Protein AF-A0A835X242-F1 (afdb_monomer_lite)

Foldseek 3Di:
DEDEQDDDDDDDPADRDPVSLVVQVVVCVVCVPVDAYEYEDRPQDVVSVVVCVVSPHPHYDDDVNVVVVVVPDPPVPDDDD

Radius of gyration: 15.0 Å; chains: 1; bounding box: 34×21×44 Å

Sequence (81 aa):
MYLVAIYGTTGMKTGIKNYTVKAIRDVKKLVNGKIPVGVGFGVSSPQDVKKYVKIGADAVIVGSAFLRLIEKTPSNKLEQK

pLDDT: mean 81.94, std 13.23, range [38.19, 93.0]

Secondary structure (DSSP, 8-state):
-EEE-S---SS---S--HHHHHHHHHHHHHHTTSS--EEESS--SHHHHHHHHHHT-SEEE--HHHHHHHHHS-GGGSPP-

Structure (mmCIF, N/CA/C/O backbone):
data_AF-A0A835X242-F1
#
_entry.id   AF-A0A835X242-F1
#
loop_
_atom_site.group_PDB
_atom_site.id
_atom_site.type_symbol
_atom_site.label_atom_id
_atom_site.label_alt_id
_atom_site.label_comp_id
_atom_site.label_asym_id
_atom_site.label_entity_id
_atom_site.label_seq_id
_atom_site.pdbx_PDB_ins_code
_atom_site.Cartn_x
_atom_site.Cartn_y
_atom_site.Cartn_z
_atom_site.occupancy
_atom_site.B_iso_or_equiv
_atom_site.auth_seq_id
_atom_site.auth_comp_id
_atom_site.auth_asym_id
_atom_site.auth_atom_id
_atom_site.pdbx_PDB_model_num
ATOM 1 N N . MET A 1 1 ? -7.536 9.507 0.675 1.00 80.12 1 MET A N 1
ATOM 2 C CA . MET A 1 1 ? -6.262 10.048 1.198 1.00 80.12 1 MET A CA 1
ATOM 3 C C . MET A 1 1 ? -5.117 9.145 0.767 1.00 80.12 1 MET A C 1
ATOM 5 O O . MET A 1 1 ? -5.267 7.931 0.864 1.00 80.12 1 MET A O 1
ATOM 9 N N . TYR A 1 2 ? -4.013 9.715 0.272 1.00 82.44 2 TYR A N 1
ATOM 10 C CA . TYR A 1 2 ? -2.823 8.961 -0.138 1.00 82.44 2 TYR A CA 1
ATOM 11 C C . TYR A 1 2 ? -1.715 9.097 0.908 1.00 82.44 2 TYR A C 1
ATOM 13 O O . TYR A 1 2 ? -1.291 10.208 1.217 1.00 82.44 2 TYR A O 1
ATOM 21 N N . LEU A 1 3 ? -1.272 7.970 1.461 1.00 77.44 3 LEU A N 1
ATOM 22 C CA . LEU A 1 3 ? -0.264 7.897 2.509 1.00 77.44 3 LEU A CA 1
ATOM 23 C C . LEU A 1 3 ? 1.032 7.325 1.929 1.00 77.44 3 LEU A C 1
ATOM 25 O O . LEU A 1 3 ? 1.087 6.182 1.469 1.00 77.44 3 LEU A O 1
ATOM 29 N N . VAL A 1 4 ? 2.083 8.141 1.947 1.00 75.06 4 VAL A N 1
ATOM 30 C CA . VAL A 1 4 ? 3.413 7.753 1.472 1.00 75.06 4 VAL A CA 1
ATOM 31 C C . VAL A 1 4 ? 4.099 6.956 2.579 1.00 75.06 4 VAL A C 1
ATOM 33 O O . VAL A 1 4 ? 4.427 7.489 3.636 1.00 75.06 4 VAL A O 1
ATOM 36 N N . ALA A 1 5 ? 4.274 5.654 2.356 1.00 61.62 5 ALA A N 1
ATOM 37 C CA . ALA A 1 5 ? 4.728 4.705 3.366 1.00 61.62 5 ALA A CA 1
ATOM 38 C C . ALA A 1 5 ? 6.182 4.897 3.798 1.00 61.62 5 ALA A C 1
ATOM 40 O O . ALA A 1 5 ? 6.570 4.350 4.832 1.00 61.62 5 ALA A O 1
ATOM 41 N N . ILE A 1 6 ? 6.989 5.607 3.003 1.00 63.34 6 ILE A N 1
ATOM 42 C CA . ILE A 1 6 ? 8.437 5.675 3.178 1.00 63.34 6 ILE A CA 1
ATOM 43 C C . ILE A 1 6 ? 8.972 7.039 2.761 1.00 63.34 6 ILE A C 1
ATOM 45 O O . ILE A 1 6 ? 8.696 7.491 1.652 1.00 63.34 6 ILE A O 1
ATOM 49 N N . TYR A 1 7 ? 9.809 7.648 3.603 1.00 57.78 7 TYR A N 1
ATOM 50 C CA . TYR A 1 7 ? 10.744 8.668 3.133 1.00 57.78 7 TYR A CA 1
ATOM 51 C C . TYR A 1 7 ? 11.702 7.978 2.162 1.00 57.78 7 TYR A C 1
ATOM 53 O O . TYR A 1 7 ? 12.469 7.101 2.560 1.00 57.78 7 TYR A O 1
ATOM 61 N N . GLY A 1 8 ? 11.584 8.291 0.873 1.00 54.72 8 GLY A N 1
ATOM 62 C CA . GLY A 1 8 ? 12.441 7.729 -0.160 1.00 54.72 8 GLY A CA 1
ATOM 63 C C . GLY A 1 8 ? 13.883 8.154 0.077 1.00 54.72 8 GLY A C 1
ATOM 64 O O . GLY A 1 8 ? 14.263 9.260 -0.286 1.00 54.72 8 GLY A O 1
ATOM 65 N N . THR A 1 9 ? 14.688 7.283 0.678 1.00 42.81 9 THR A N 1
ATOM 66 C CA . THR A 1 9 ? 16.142 7.420 0.668 1.00 42.81 9 THR A CA 1
ATOM 67 C C . THR A 1 9 ? 16.776 6.170 0.077 1.00 42.81 9 THR A C 1
ATOM 69 O O . THR A 1 9 ? 16.272 5.048 0.177 1.00 42.81 9 THR A O 1
ATOM 72 N N . THR A 1 10 ? 17.839 6.437 -0.665 1.00 38.19 10 THR A N 1
ATOM 73 C CA . THR A 1 10 ? 18.630 5.554 -1.514 1.00 38.19 10 THR A CA 1
ATOM 74 C C . THR A 1 10 ? 18.956 4.202 -0.870 1.00 38.19 10 THR A C 1
ATOM 76 O O . THR A 1 10 ? 19.308 4.110 0.302 1.00 38.19 10 THR A O 1
ATOM 79 N N . GLY A 1 11 ? 18.873 3.135 -1.674 1.00 44.03 11 GLY A N 1
ATOM 80 C CA . GLY A 1 11 ? 19.328 1.796 -1.287 1.00 44.03 11 GLY A CA 1
ATOM 81 C C . GLY A 1 11 ? 18.254 0.907 -0.660 1.00 44.03 11 GLY A C 1
ATOM 82 O O . GLY A 1 11 ? 18.348 0.542 0.503 1.00 44.03 11 GLY A O 1
ATOM 83 N N . MET A 1 12 ? 17.236 0.543 -1.447 1.00 48.75 12 MET A N 1
ATOM 84 C CA . MET A 1 12 ? 16.537 -0.755 -1.415 1.00 48.75 12 MET A CA 1
ATOM 85 C C . MET A 1 12 ? 16.355 -1.438 -0.035 1.00 48.75 12 MET A C 1
ATOM 87 O O . MET A 1 12 ? 16.577 -2.636 0.093 1.00 48.75 12 MET A O 1
ATOM 91 N N . LYS A 1 13 ? 15.919 -0.731 1.016 1.00 51.06 13 LYS A N 1
ATOM 92 C CA . LYS A 1 13 ? 15.515 -1.390 2.271 1.00 51.06 13 LYS A CA 1
ATOM 93 C C . LYS A 1 13 ? 14.056 -1.820 2.164 1.00 51.06 13 LYS A C 1
ATOM 95 O O . LYS A 1 13 ? 13.144 -1.104 2.568 1.00 51.06 13 LYS A O 1
ATOM 100 N N . THR A 1 14 ? 13.863 -2.998 1.582 1.00 55.59 14 THR A N 1
ATOM 101 C CA . THR A 1 14 ? 12.586 -3.711 1.487 1.00 55.59 14 THR A CA 1
ATOM 102 C C . THR A 1 14 ? 12.054 -4.052 2.879 1.00 55.59 14 THR A C 1
ATOM 104 O O . THR A 1 14 ? 12.772 -4.630 3.695 1.00 55.59 14 THR A O 1
ATOM 107 N N . GLY A 1 15 ? 10.796 -3.711 3.154 1.00 60.69 15 GLY A N 1
ATOM 108 C CA . GLY A 1 15 ? 10.093 -4.128 4.366 1.00 60.69 15 GLY A CA 1
ATOM 109 C C . GLY A 1 15 ? 9.234 -3.028 4.981 1.00 60.69 15 GLY A C 1
ATOM 110 O O . GLY A 1 15 ? 9.633 -1.868 5.057 1.00 60.69 15 GLY A O 1
ATOM 111 N N . ILE A 1 16 ? 8.054 -3.421 5.460 1.00 68.44 16 ILE A N 1
ATOM 112 C CA . ILE A 1 16 ? 7.132 -2.536 6.174 1.00 68.44 16 ILE A CA 1
ATOM 113 C C . ILE A 1 16 ? 7.788 -2.079 7.473 1.00 68.44 16 ILE A C 1
ATOM 115 O O . ILE A 1 16 ? 8.147 -2.895 8.323 1.00 68.44 16 ILE A O 1
ATOM 119 N N . LYS A 1 17 ? 7.947 -0.766 7.630 1.00 76.38 17 LYS A N 1
ATOM 120 C CA . LYS A 1 17 ? 8.517 -0.169 8.836 1.00 76.38 17 LYS A CA 1
ATOM 121 C C . LYS A 1 17 ? 7.423 0.074 9.871 1.00 76.38 17 LYS A C 1
ATOM 123 O O . LYS A 1 17 ? 6.296 0.420 9.527 1.00 76.38 17 LYS A O 1
ATOM 128 N N . ASN A 1 18 ? 7.768 -0.036 11.155 1.00 79.12 18 ASN A N 1
ATOM 129 C CA . ASN A 1 18 ? 6.818 0.197 12.250 1.00 79.12 18 ASN A CA 1
ATOM 130 C C . ASN A 1 18 ? 6.175 1.592 12.201 1.00 79.12 18 ASN A C 1
ATOM 132 O O . ASN A 1 18 ? 5.000 1.724 12.540 1.00 79.12 18 ASN A O 1
ATOM 136 N N . TYR A 1 19 ? 6.900 2.619 11.742 1.00 79.25 19 TYR A N 1
ATOM 137 C CA . TYR A 1 19 ? 6.327 3.961 11.605 1.00 79.25 19 TYR A CA 1
ATOM 138 C C . TYR A 1 19 ? 5.213 4.005 10.555 1.00 79.25 19 TYR A C 1
ATOM 140 O O . TYR A 1 19 ? 4.207 4.665 10.779 1.00 79.25 19 TYR A O 1
ATOM 148 N N . THR A 1 20 ? 5.340 3.260 9.454 1.00 80.50 20 THR A N 1
ATOM 149 C CA . THR A 1 20 ? 4.308 3.156 8.418 1.00 80.50 20 THR A CA 1
ATOM 150 C C . THR A 1 20 ? 3.047 2.520 8.989 1.00 80.50 20 THR A C 1
ATOM 152 O O . THR A 1 20 ? 1.947 3.025 8.793 1.00 80.50 20 THR A O 1
ATOM 155 N N . VAL A 1 21 ? 3.208 1.432 9.751 1.00 85.12 21 VAL A N 1
ATOM 156 C CA . VAL A 1 21 ? 2.092 0.756 10.429 1.00 85.12 21 VAL A CA 1
ATOM 157 C C . VAL A 1 21 ? 1.372 1.716 11.372 1.00 85.12 21 VAL A C 1
ATOM 159 O O . VAL A 1 21 ? 0.142 1.779 11.378 1.00 85.12 21 VAL A O 1
ATOM 162 N N . LYS A 1 22 ? 2.140 2.467 12.168 1.00 87.88 22 LYS A N 1
ATOM 163 C CA . LYS A 1 22 ? 1.604 3.450 13.108 1.00 87.88 22 LYS A CA 1
ATOM 164 C C . LYS A 1 22 ? 0.866 4.571 12.373 1.00 87.88 22 LYS A C 1
ATOM 166 O O . LYS A 1 22 ? -0.287 4.827 12.691 1.00 87.88 22 LYS A O 1
ATOM 171 N N . ALA A 1 23 ? 1.473 5.134 11.329 1.00 87.50 23 ALA A N 1
ATOM 172 C CA . ALA A 1 23 ? 0.877 6.189 10.517 1.00 87.50 23 ALA A CA 1
ATOM 173 C C . ALA A 1 23 ? -0.460 5.758 9.901 1.00 87.50 23 ALA A C 1
A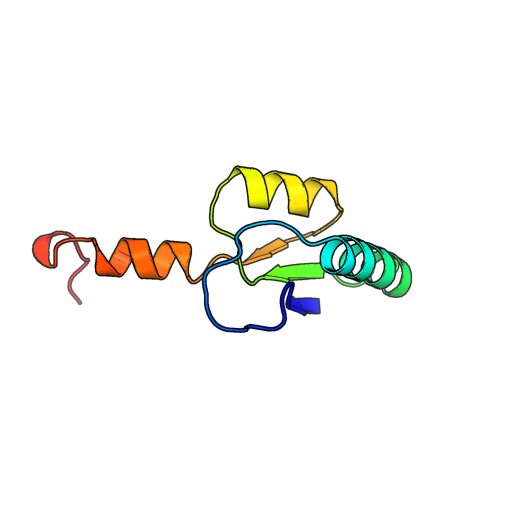TOM 175 O O . ALA A 1 23 ? -1.432 6.496 10.013 1.00 87.50 23 ALA A O 1
ATOM 176 N N . ILE A 1 24 ? -0.542 4.552 9.321 1.00 87.94 24 ILE A N 1
ATOM 177 C CA . ILE A 1 24 ? -1.796 4.023 8.757 1.00 87.94 24 ILE A CA 1
ATOM 178 C C . ILE A 1 24 ? -2.880 3.942 9.834 1.00 87.94 24 ILE A C 1
ATOM 180 O O . ILE A 1 24 ? -4.005 4.379 9.604 1.00 87.94 24 ILE A O 1
ATOM 184 N N . ARG A 1 25 ? -2.554 3.414 11.020 1.00 89.19 25 ARG A N 1
ATOM 185 C CA . ARG A 1 25 ? -3.517 3.280 12.123 1.00 89.19 25 ARG A CA 1
ATOM 186 C C . ARG A 1 25 ? -3.984 4.630 12.654 1.00 89.19 25 ARG A C 1
ATOM 188 O O . ARG A 1 25 ? -5.181 4.806 12.864 1.00 89.19 25 ARG A O 1
ATOM 195 N N . ASP A 1 26 ? -3.060 5.558 12.866 1.00 90.38 26 ASP A N 1
ATOM 196 C CA . ASP A 1 26 ? -3.366 6.888 13.394 1.00 90.38 26 ASP A CA 1
ATOM 197 C C . ASP A 1 26 ? -4.255 7.650 12.409 1.00 90.38 26 ASP A C 1
ATOM 199 O O . ASP A 1 26 ? -5.310 8.161 12.778 1.00 90.38 26 ASP A O 1
ATOM 203 N N . VAL A 1 27 ? -3.908 7.610 11.124 1.00 90.12 27 VAL A N 1
ATOM 204 C CA . VAL A 1 27 ? -4.718 8.191 10.056 1.00 90.12 27 VAL A CA 1
ATOM 205 C C . VAL A 1 27 ? -6.099 7.543 9.960 1.00 90.12 27 VAL A C 1
ATOM 207 O O . VAL A 1 27 ? -7.091 8.265 9.882 1.00 90.12 27 VAL A O 1
ATOM 210 N N . LYS A 1 28 ? -6.200 6.206 9.985 1.00 89.31 28 LYS A N 1
ATOM 211 C CA . LYS A 1 28 ? -7.497 5.508 9.916 1.00 89.31 28 LYS A CA 1
ATOM 212 C C . LYS A 1 28 ? -8.412 5.898 11.077 1.00 89.31 28 LYS A C 1
ATOM 214 O O . LYS A 1 28 ? -9.612 6.051 10.859 1.00 89.31 28 LYS A O 1
ATOM 219 N N . LYS A 1 29 ? -7.851 6.101 12.275 1.00 90.00 29 LYS A N 1
ATOM 220 C CA . LYS A 1 29 ? -8.588 6.624 13.435 1.00 90.00 29 LYS A CA 1
ATOM 221 C C . LYS A 1 29 ? -9.057 8.059 13.202 1.00 90.00 29 LYS A C 1
ATOM 223 O O . LYS A 1 29 ? -10.227 8.345 13.421 1.00 90.00 29 LYS A O 1
ATOM 228 N N . LEU A 1 30 ? -8.179 8.937 12.714 1.00 90.94 30 LEU A N 1
ATOM 229 C CA . LEU A 1 30 ? -8.499 10.350 12.478 1.00 90.94 30 LEU A CA 1
ATOM 230 C C . LEU A 1 30 ? -9.607 10.544 11.437 1.00 90.94 30 LEU A C 1
ATOM 232 O O . LEU A 1 30 ? -10.502 11.359 11.635 1.00 90.94 30 LEU A O 1
ATOM 236 N N . VAL A 1 31 ? -9.579 9.786 10.337 1.00 90.94 31 VAL A N 1
ATOM 237 C CA . VAL A 1 31 ? -10.607 9.892 9.285 1.00 90.94 31 VAL A CA 1
ATOM 238 C C . VAL A 1 31 ? -11.907 9.169 9.644 1.00 90.94 31 VAL A C 1
ATOM 240 O O . VAL A 1 31 ? -12.905 9.338 8.945 1.00 90.94 31 VAL A O 1
ATOM 243 N N . ASN A 1 32 ? -11.898 8.352 10.704 1.00 88.50 32 ASN A N 1
ATOM 244 C CA . ASN A 1 32 ? -13.036 7.597 11.231 1.00 88.50 32 ASN A CA 1
ATOM 245 C C . ASN A 1 32 ? -13.878 6.900 10.141 1.00 88.50 32 ASN A C 1
ATOM 247 O O . ASN A 1 32 ? -15.103 6.983 10.129 1.00 88.50 32 ASN A O 1
ATOM 251 N N . GLY A 1 33 ? -13.206 6.289 9.159 1.00 83.12 33 GLY A N 1
ATOM 252 C CA . GLY A 1 33 ? -13.842 5.580 8.042 1.00 83.12 33 GLY A CA 1
ATOM 253 C C . GLY A 1 33 ? -14.487 6.452 6.955 1.00 83.12 33 GLY A C 1
ATOM 254 O O . GLY A 1 33 ? -14.926 5.908 5.949 1.00 83.12 33 GLY A O 1
ATOM 255 N N . LYS A 1 34 ? -14.509 7.785 7.093 1.00 90.94 34 LYS A N 1
ATOM 256 C CA . LYS A 1 34 ? -15.126 8.692 6.104 1.00 90.94 34 LYS A CA 1
ATOM 257 C C . LYS A 1 34 ? -14.298 8.863 4.832 1.00 90.94 34 LYS A C 1
ATOM 259 O O . LYS A 1 34 ? -14.838 9.211 3.789 1.00 90.94 34 LYS A O 1
ATOM 264 N N . ILE A 1 35 ? -12.983 8.662 4.924 1.00 91.62 35 ILE A N 1
ATOM 265 C CA . ILE A 1 35 ? -12.052 8.832 3.808 1.00 91.62 35 ILE A CA 1
ATOM 266 C C . ILE A 1 35 ? -11.237 7.543 3.658 1.00 91.62 35 ILE A C 1
ATOM 268 O O . ILE A 1 35 ? -10.567 7.154 4.618 1.00 91.62 35 ILE A O 1
ATOM 272 N N . PRO A 1 36 ? -11.230 6.898 2.476 1.00 91.31 36 PRO A N 1
ATOM 273 C CA . PRO A 1 36 ? -10.396 5.728 2.241 1.00 91.31 36 PRO A CA 1
ATOM 274 C C . PRO A 1 36 ? -8.912 6.111 2.261 1.00 91.31 36 PRO A C 1
ATOM 276 O O . PRO A 1 36 ? -8.507 7.164 1.748 1.00 91.31 36 PRO A O 1
ATOM 279 N N . VAL A 1 37 ? -8.089 5.253 2.853 1.00 90.75 37 VAL A N 1
ATOM 280 C CA . VAL A 1 37 ? -6.652 5.457 3.049 1.00 90.75 37 VAL A CA 1
ATOM 281 C C . VAL A 1 37 ? -5.892 4.482 2.160 1.00 90.75 37 VAL A C 1
ATOM 283 O O . VAL A 1 37 ? -5.832 3.282 2.429 1.00 90.75 37 VAL A O 1
ATOM 286 N N . GLY A 1 38 ? -5.302 5.015 1.092 1.00 90.88 38 GLY A N 1
ATOM 287 C CA . GLY A 1 38 ? -4.405 4.279 0.210 1.00 90.88 38 GLY A CA 1
ATOM 288 C C . GLY A 1 38 ? -2.953 4.426 0.650 1.00 90.88 38 GLY A C 1
ATOM 289 O O . GLY A 1 38 ? -2.546 5.511 1.062 1.00 90.88 38 GLY A O 1
ATOM 290 N N . VAL A 1 39 ? -2.167 3.358 0.540 1.00 87.81 39 VAL A N 1
ATOM 291 C CA . VAL A 1 39 ? -0.754 3.331 0.942 1.00 87.81 39 VAL A CA 1
ATOM 292 C C . VAL A 1 39 ? 0.118 2.997 -0.262 1.00 87.81 39 VAL A C 1
ATOM 294 O O . VAL A 1 39 ? -0.146 2.025 -0.965 1.00 87.81 39 VAL A O 1
ATOM 297 N N . GLY A 1 40 ? 1.165 3.781 -0.509 1.00 82.31 40 GLY A N 1
ATOM 298 C CA . GLY A 1 40 ? 2.128 3.535 -1.589 1.00 82.31 40 GLY A CA 1
ATOM 299 C C . GLY A 1 40 ? 3.569 3.729 -1.134 1.00 82.31 40 GLY A C 1
ATOM 300 O O . GLY A 1 40 ? 3.797 4.196 -0.025 1.00 82.31 40 GLY A O 1
ATOM 301 N N . PHE A 1 41 ? 4.519 3.424 -2.024 1.00 72.75 41 PHE A N 1
ATOM 302 C CA . PHE A 1 41 ? 5.978 3.362 -1.808 1.00 72.75 41 PHE A CA 1
ATOM 303 C C . PHE A 1 41 ? 6.490 2.073 -1.131 1.00 72.75 41 PHE A C 1
ATOM 305 O O . PHE A 1 41 ? 6.071 1.692 -0.045 1.00 72.75 41 PHE A O 1
ATOM 312 N N . GLY A 1 42 ? 7.432 1.401 -1.811 1.00 72.38 42 GLY A N 1
ATOM 313 C CA . GLY A 1 42 ? 8.127 0.177 -1.370 1.00 72.38 42 GLY A CA 1
ATOM 314 C C . GLY A 1 42 ? 7.281 -1.093 -1.277 1.00 72.38 42 GLY A C 1
ATOM 315 O O . GLY A 1 42 ? 7.668 -2.034 -0.589 1.00 72.38 42 GLY A O 1
ATOM 316 N N . VAL A 1 43 ? 6.155 -1.140 -1.989 1.00 83.50 43 VAL A N 1
ATOM 317 C CA . VAL A 1 43 ? 5.416 -2.379 -2.248 1.00 83.50 43 VAL A CA 1
ATOM 318 C C . VAL A 1 43 ? 6.105 -3.103 -3.401 1.00 83.50 43 VAL A C 1
ATOM 320 O O . VAL A 1 43 ? 6.183 -2.568 -4.507 1.00 83.50 43 VAL A O 1
ATOM 323 N N . SER A 1 44 ? 6.634 -4.297 -3.140 1.00 83.38 44 SER A N 1
ATOM 324 C CA . SER A 1 44 ? 7.393 -5.063 -4.141 1.00 83.38 44 SER A CA 1
ATOM 325 C C . SER A 1 44 ? 6.927 -6.506 -4.299 1.00 83.38 44 SER A C 1
ATOM 327 O O . SER A 1 44 ? 7.274 -7.155 -5.281 1.00 83.38 44 SER A O 1
ATOM 329 N N . SER A 1 45 ? 6.122 -6.998 -3.356 1.00 86.12 45 SER A N 1
ATOM 330 C CA . SER A 1 45 ? 5.638 -8.373 -3.335 1.00 86.12 45 SER A CA 1
ATOM 331 C C . SER A 1 45 ? 4.151 -8.449 -2.960 1.00 86.12 45 SER A C 1
ATOM 333 O O . SER A 1 45 ? 3.648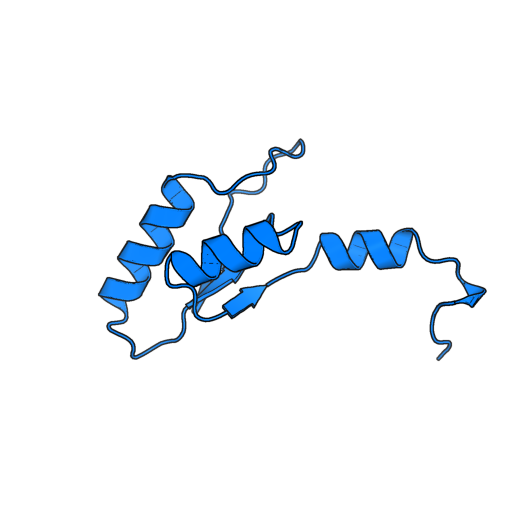 -7.582 -2.235 1.00 86.12 45 SER A O 1
ATOM 335 N N . PRO A 1 46 ? 3.427 -9.506 -3.376 1.00 89.75 46 PRO A N 1
ATOM 336 C CA . PRO A 1 46 ? 2.061 -9.760 -2.910 1.00 89.75 46 PRO A CA 1
ATOM 337 C C . PRO A 1 46 ? 1.950 -9.866 -1.379 1.00 89.75 46 PRO A C 1
ATOM 339 O O . PRO A 1 46 ? 0.921 -9.533 -0.792 1.00 89.75 46 PRO A O 1
ATOM 342 N N . GLN A 1 47 ? 3.011 -10.318 -0.706 1.00 89.44 47 GLN A N 1
ATOM 343 C CA . GLN A 1 47 ? 3.087 -10.400 0.750 1.00 89.44 47 GLN A CA 1
ATOM 344 C C . GLN A 1 47 ? 3.071 -9.008 1.394 1.00 89.44 47 GLN A C 1
ATOM 346 O O . GLN A 1 47 ? 2.436 -8.840 2.436 1.00 89.44 47 GLN A O 1
ATOM 351 N N . ASP A 1 48 ? 3.717 -8.012 0.782 1.00 85.25 48 ASP A N 1
ATOM 352 C CA . ASP A 1 48 ? 3.660 -6.621 1.249 1.00 85.25 48 ASP A CA 1
ATOM 353 C C . ASP A 1 48 ? 2.227 -6.087 1.168 1.00 85.25 48 ASP A C 1
ATOM 355 O O . ASP A 1 48 ? 1.724 -5.529 2.143 1.00 85.25 48 ASP A O 1
ATOM 359 N N . VAL A 1 49 ? 1.534 -6.344 0.051 1.00 89.69 49 VAL A N 1
ATOM 360 C CA . VAL A 1 49 ? 0.122 -5.965 -0.137 1.00 89.69 49 VAL A CA 1
ATOM 361 C C . VAL A 1 49 ? -0.748 -6.567 0.967 1.00 89.69 49 VAL A C 1
ATOM 363 O O . VAL A 1 49 ? -1.458 -5.838 1.659 1.00 89.69 49 VAL A O 1
ATOM 366 N N . LYS A 1 50 ? -0.643 -7.884 1.198 1.00 91.25 50 LYS A N 1
ATOM 367 C CA . LYS A 1 50 ? -1.412 -8.578 2.247 1.00 91.25 50 LYS A CA 1
ATOM 368 C C . LYS A 1 50 ? -1.170 -7.981 3.631 1.00 91.25 50 LYS A C 1
ATOM 370 O O . LYS A 1 50 ? -2.110 -7.841 4.412 1.00 91.25 50 LYS A O 1
ATOM 375 N N . LYS A 1 51 ? 0.074 -7.618 3.948 1.00 88.81 51 LYS A N 1
ATOM 376 C CA . LYS A 1 51 ? 0.399 -6.983 5.229 1.00 88.81 51 LYS A CA 1
ATOM 377 C C . LYS A 1 51 ? -0.225 -5.588 5.338 1.00 88.81 51 LYS A C 1
ATOM 379 O O . LYS A 1 51 ? -0.818 -5.305 6.373 1.00 88.81 51 LYS A O 1
ATOM 384 N N . TYR A 1 52 ? -0.146 -4.748 4.303 1.00 89.00 52 TYR A N 1
ATOM 385 C CA . TYR A 1 52 ? -0.756 -3.410 4.318 1.00 89.00 52 TYR A CA 1
ATOM 386 C C . TYR A 1 52 ? -2.278 -3.459 4.476 1.00 89.00 52 TYR A C 1
ATOM 388 O O . TYR A 1 52 ? -2.827 -2.738 5.310 1.00 89.00 52 TYR A O 1
ATOM 396 N N . VAL A 1 53 ? -2.946 -4.368 3.763 1.00 91.38 53 VAL A N 1
ATOM 397 C CA . VAL A 1 53 ? -4.391 -4.599 3.918 1.00 91.38 53 VAL A CA 1
ATOM 398 C C . VAL A 1 53 ? -4.712 -5.066 5.341 1.00 91.38 53 VAL A C 1
ATOM 400 O O . VAL A 1 53 ? -5.589 -4.501 5.987 1.00 91.38 53 VAL A O 1
ATOM 403 N N . LYS A 1 54 ? -3.940 -6.013 5.897 1.00 91.44 54 LYS A N 1
ATOM 404 C CA . LYS A 1 54 ? -4.112 -6.484 7.286 1.00 91.44 54 LYS A CA 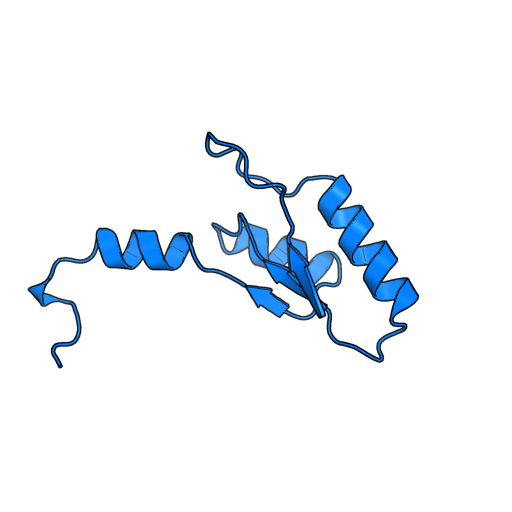1
ATOM 405 C C . LYS A 1 54 ? -3.924 -5.374 8.330 1.00 91.44 54 LYS A C 1
ATOM 407 O O . LYS A 1 54 ? -4.486 -5.455 9.418 1.00 91.44 54 LYS A O 1
ATOM 412 N N . ILE A 1 55 ? -3.129 -4.349 8.028 1.00 89.19 55 ILE A N 1
ATOM 413 C CA . ILE A 1 55 ? -2.921 -3.188 8.907 1.00 89.19 55 ILE A CA 1
ATOM 414 C C . ILE A 1 55 ? -4.113 -2.213 8.859 1.00 89.19 55 ILE A C 1
ATOM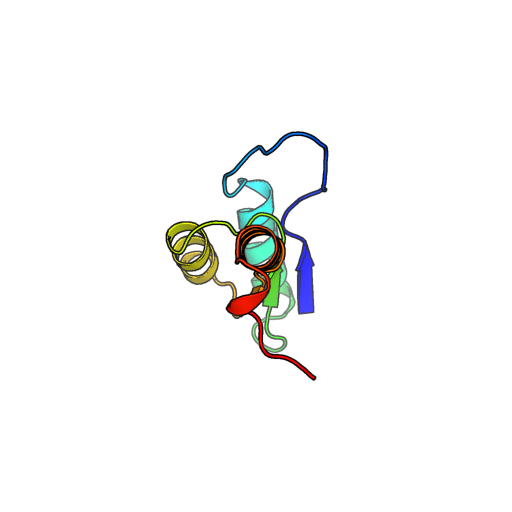 416 O O . ILE A 1 55 ? -4.293 -1.445 9.805 1.00 89.19 55 ILE A O 1
ATOM 420 N N . GLY A 1 56 ? -4.937 -2.270 7.808 1.00 90.06 56 GLY A N 1
ATOM 421 C CA . GLY A 1 56 ? -6.126 -1.432 7.634 1.00 90.06 56 GLY A CA 1
ATOM 422 C C . GLY A 1 56 ? -6.043 -0.440 6.473 1.00 90.06 56 GLY A C 1
ATOM 423 O O . GLY A 1 56 ? -6.808 0.524 6.458 1.00 90.06 56 GLY A O 1
ATOM 424 N N . ALA A 1 57 ? -5.113 -0.634 5.531 1.00 91.69 57 ALA A N 1
ATOM 425 C CA . ALA A 1 57 ? -5.103 0.116 4.279 1.00 91.69 57 ALA A CA 1
ATOM 426 C C . ALA A 1 57 ? -6.297 -0.291 3.401 1.00 91.69 57 ALA A C 1
ATOM 428 O O . ALA A 1 57 ? -6.530 -1.481 3.193 1.00 91.69 57 ALA A O 1
ATOM 429 N N . ASP A 1 58 ? -7.007 0.695 2.852 1.00 93.00 58 ASP A N 1
ATOM 430 C CA . ASP A 1 58 ? -8.148 0.475 1.952 1.00 93.00 58 ASP A CA 1
ATOM 431 C C . ASP A 1 58 ? -7.691 0.272 0.498 1.00 93.00 58 ASP A C 1
ATOM 433 O O . ASP A 1 58 ? -8.381 -0.350 -0.303 1.00 93.00 58 ASP A O 1
ATOM 437 N N . ALA A 1 59 ? -6.506 0.785 0.158 1.00 92.25 59 ALA A N 1
ATOM 438 C CA . ALA A 1 59 ? -5.873 0.598 -1.141 1.00 92.25 59 ALA A CA 1
ATOM 439 C C . ALA A 1 59 ? -4.349 0.481 -1.002 1.00 92.25 59 ALA A C 1
ATOM 441 O O . ALA A 1 59 ? -3.748 1.037 -0.079 1.00 92.25 59 ALA A O 1
ATOM 442 N N . VAL A 1 60 ? -3.713 -0.214 -1.948 1.00 91.00 60 VAL A N 1
ATOM 443 C CA . VAL A 1 60 ? -2.252 -0.351 -2.023 1.00 91.00 60 VAL A CA 1
ATOM 444 C C . VAL A 1 60 ? -1.780 0.045 -3.417 1.00 91.00 60 VAL A C 1
ATOM 446 O O . VAL A 1 60 ? -2.261 -0.487 -4.412 1.00 91.00 60 VAL A O 1
ATOM 449 N N . ILE A 1 61 ? -0.836 0.981 -3.488 1.00 90.06 61 ILE A N 1
ATOM 450 C CA . ILE A 1 61 ? -0.328 1.550 -4.737 1.00 90.06 61 ILE A CA 1
ATOM 451 C C . ILE A 1 61 ? 1.036 0.944 -5.054 1.00 90.06 61 ILE A C 1
ATOM 453 O O . ILE A 1 61 ? 1.985 1.036 -4.269 1.00 90.06 61 ILE A O 1
ATOM 457 N N . VAL A 1 62 ? 1.124 0.334 -6.234 1.00 89.25 62 VAL A N 1
ATOM 458 C CA . VAL A 1 62 ? 2.310 -0.362 -6.734 1.00 89.25 62 VAL A CA 1
ATOM 459 C C . VAL A 1 62 ? 2.783 0.349 -7.994 1.00 89.25 62 VAL A C 1
ATOM 461 O O . VAL A 1 62 ? 2.063 0.393 -8.981 1.00 89.25 62 VAL A O 1
ATOM 464 N N . GLY A 1 63 ? 3.985 0.922 -7.954 1.00 87.19 63 GLY A N 1
ATOM 465 C CA . GLY A 1 63 ? 4.579 1.618 -9.101 1.00 87.19 63 GLY A CA 1
ATOM 466 C C . GLY A 1 63 ? 5.889 0.973 -9.529 1.00 87.19 63 GLY A C 1
ATOM 467 O O . GLY A 1 63 ? 5.982 0.370 -10.592 1.00 87.19 63 GLY A O 1
ATOM 468 N N . SER A 1 64 ? 6.897 1.027 -8.656 1.00 84.62 64 SER A N 1
ATOM 469 C CA . SER A 1 64 ? 8.258 0.570 -8.965 1.00 84.62 64 SER A CA 1
ATOM 470 C C . SER A 1 64 ? 8.358 -0.906 -9.362 1.00 84.62 64 SER A C 1
ATOM 472 O O . SER A 1 64 ? 9.217 -1.251 -10.167 1.00 84.62 64 SER A O 1
ATOM 474 N N . ALA A 1 65 ? 7.494 -1.782 -8.841 1.00 86.00 65 ALA A N 1
ATOM 475 C CA . ALA A 1 65 ? 7.468 -3.185 -9.256 1.00 86.00 65 ALA A CA 1
ATOM 476 C C . ALA A 1 65 ? 6.991 -3.351 -10.709 1.00 86.00 65 ALA A C 1
ATOM 478 O O . ALA A 1 65 ? 7.596 -4.113 -11.459 1.00 86.00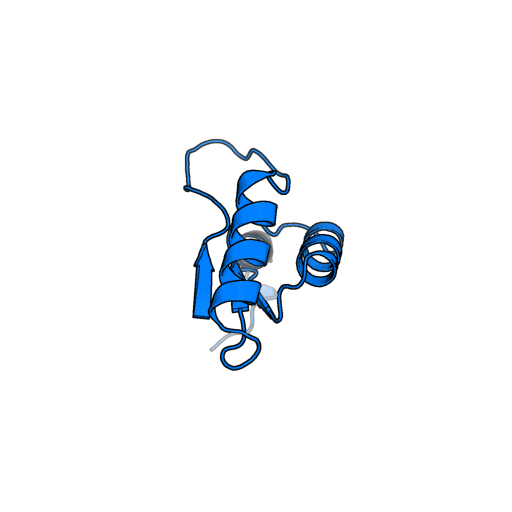 65 ALA A O 1
ATOM 479 N N . PHE A 1 66 ? 5.962 -2.602 -11.122 1.00 88.19 66 PHE A N 1
ATOM 480 C CA . PHE A 1 66 ? 5.492 -2.606 -12.508 1.00 88.19 66 PHE A CA 1
ATOM 481 C C . PHE A 1 66 ? 6.488 -1.932 -13.444 1.00 88.19 66 PHE A C 1
ATOM 483 O O . PHE A 1 66 ? 6.752 -2.467 -14.513 1.00 88.19 66 PHE A O 1
ATOM 490 N N . LEU A 1 67 ? 7.112 -0.827 -13.026 1.00 88.19 67 LEU A N 1
ATOM 491 C CA . LEU A 1 67 ? 8.147 -0.180 -13.832 1.00 88.19 67 LEU A CA 1
ATOM 492 C C . LEU A 1 67 ? 9.311 -1.141 -14.117 1.00 88.19 67 LEU A C 1
ATOM 494 O O . LEU A 1 67 ? 9.682 -1.323 -15.268 1.00 88.19 67 LEU A O 1
ATOM 498 N N . ARG A 1 68 ? 9.798 -1.857 -13.095 1.00 87.75 68 ARG A N 1
ATOM 499 C CA . ARG A 1 68 ? 10.831 -2.895 -13.263 1.00 87.75 68 ARG A CA 1
ATOM 500 C C . ARG A 1 68 ? 10.391 -4.045 -14.166 1.00 87.75 68 ARG A C 1
ATOM 502 O O . ARG A 1 68 ? 11.231 -4.654 -14.822 1.00 87.75 68 ARG A O 1
ATOM 509 N N . LEU A 1 69 ? 9.107 -4.402 -14.142 1.00 89.69 69 LEU A N 1
ATOM 510 C CA . LEU A 1 69 ? 8.565 -5.433 -15.024 1.00 89.69 69 LEU A CA 1
ATOM 511 C C . LEU A 1 69 ? 8.592 -4.955 -16.478 1.00 89.69 69 LEU A C 1
ATOM 513 O O . LEU A 1 69 ? 9.055 -5.691 -17.343 1.00 89.69 69 LEU A O 1
ATOM 517 N N . ILE A 1 70 ? 8.156 -3.719 -16.724 1.00 90.88 70 ILE A N 1
ATOM 518 C CA . ILE A 1 70 ? 8.166 -3.092 -18.049 1.00 90.88 70 ILE A CA 1
ATOM 519 C C . ILE A 1 70 ? 9.604 -2.977 -18.568 1.00 90.88 70 ILE A C 1
ATOM 521 O O . ILE A 1 70 ? 9.879 -3.439 -19.667 1.00 90.88 70 ILE A O 1
ATOM 525 N N . GLU A 1 71 ? 10.540 -2.475 -17.756 1.00 90.75 71 GLU A N 1
ATOM 526 C CA . GLU A 1 71 ? 11.965 -2.352 -18.114 1.00 90.75 71 GLU A CA 1
ATOM 527 C C . GLU A 1 71 ? 12.617 -3.692 -18.494 1.00 90.75 71 GLU A C 1
ATOM 529 O O . GLU A 1 71 ? 13.521 -3.731 -19.323 1.00 90.75 71 GLU A O 1
ATOM 534 N N . LYS A 1 72 ? 12.177 -4.800 -17.887 1.00 91.69 72 LYS A N 1
ATOM 535 C CA . LYS A 1 72 ? 12.681 -6.151 -18.187 1.00 91.69 72 LYS A CA 1
ATOM 536 C C . LYS A 1 72 ? 11.941 -6.842 -19.329 1.00 91.69 72 LYS A C 1
ATOM 538 O O . LYS A 1 72 ? 12.352 -7.927 -19.741 1.00 91.69 72 LYS A O 1
ATOM 543 N N . THR A 1 73 ? 10.835 -6.275 -19.795 1.00 93.00 73 THR A N 1
ATOM 544 C CA . THR A 1 73 ? 10.027 -6.875 -20.852 1.00 93.00 73 THR A CA 1
ATOM 545 C C . THR A 1 73 ? 10.646 -6.526 -22.208 1.00 93.00 73 THR A C 1
ATOM 547 O O . THR A 1 73 ? 10.832 -5.347 -22.499 1.00 93.00 73 THR A O 1
ATOM 550 N N . PRO A 1 74 ? 10.976 -7.522 -23.052 1.00 91.88 74 PRO A N 1
ATOM 551 C CA . PRO A 1 74 ? 11.481 -7.275 -24.399 1.00 91.88 74 PRO A CA 1
ATOM 552 C C . PRO A 1 74 ? 10.523 -6.403 -25.217 1.00 91.88 74 PRO A C 1
ATOM 554 O O . PRO A 1 74 ? 9.311 -6.608 -25.162 1.00 91.88 74 PRO A O 1
ATOM 557 N N . SER A 1 75 ? 11.058 -5.485 -26.025 1.00 86.50 75 SER A N 1
ATOM 558 C CA . SER A 1 75 ? 10.262 -4.498 -26.771 1.00 86.50 75 SER A CA 1
ATOM 559 C C . SER A 1 75 ? 9.204 -5.120 -27.687 1.00 86.50 75 SER A C 1
ATOM 561 O O . SER A 1 75 ? 8.147 -4.539 -27.888 1.00 86.50 75 SER A O 1
ATOM 563 N N . ASN A 1 76 ? 9.454 -6.324 -28.212 1.00 90.56 76 ASN A N 1
ATOM 564 C CA . ASN A 1 76 ? 8.514 -7.055 -29.069 1.00 90.56 76 ASN A CA 1
ATOM 565 C C . ASN A 1 76 ? 7.311 -7.656 -28.319 1.00 90.56 76 ASN A C 1
ATOM 567 O O . ASN A 1 76 ? 6.398 -8.165 -28.960 1.00 90.56 76 ASN A O 1
ATOM 571 N N . LYS A 1 77 ? 7.325 -7.642 -26.983 1.00 89.69 77 LYS A N 1
ATOM 572 C CA . LYS A 1 77 ? 6.213 -8.063 -26.119 1.00 89.69 77 LYS A CA 1
ATOM 573 C C . LYS A 1 77 ? 5.457 -6.881 -25.511 1.00 89.69 77 LYS A C 1
ATOM 575 O O . LYS A 1 77 ? 4.524 -7.101 -24.743 1.00 89.69 77 LYS A O 1
ATOM 580 N N . LEU A 1 78 ? 5.885 -5.652 -25.793 1.00 88.94 78 LEU A N 1
ATOM 581 C CA . LEU A 1 78 ? 5.167 -4.450 -25.393 1.00 88.94 78 LEU A CA 1
ATOM 582 C C . LEU A 1 78 ? 4.113 -4.131 -26.456 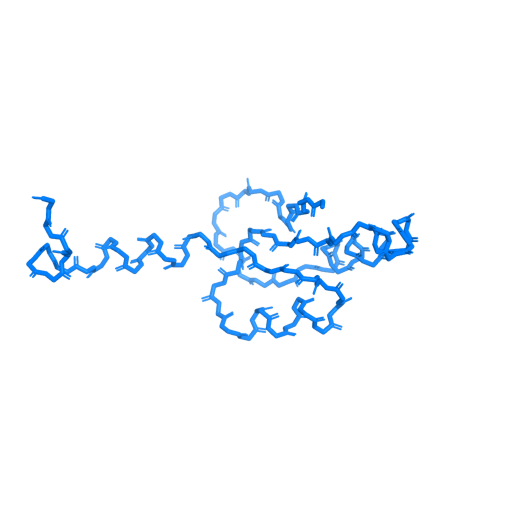1.00 88.94 78 LEU A C 1
ATOM 584 O O . LEU A 1 78 ? 4.390 -4.233 -27.650 1.00 88.94 78 LEU A O 1
ATOM 588 N N . GLU A 1 79 ? 2.918 -3.745 -26.010 1.00 84.69 79 GLU A N 1
ATOM 589 C CA . GLU A 1 79 ? 1.867 -3.231 -26.893 1.00 84.69 79 GLU A CA 1
ATOM 590 C C . GLU A 1 79 ? 2.408 -2.045 -27.699 1.00 84.69 79 GLU A C 1
ATOM 592 O O . GLU A 1 79 ? 2.971 -1.099 -27.136 1.00 84.69 79 GLU A O 1
ATOM 597 N N . GLN A 1 80 ? 2.267 -2.120 -29.022 1.00 78.31 80 GLN A N 1
ATOM 598 C CA . GLN A 1 80 ? 2.646 -1.040 -29.928 1.00 78.31 80 GLN A CA 1
ATOM 599 C C . GLN A 1 80 ? 1.454 -0.105 -30.130 1.00 78.31 80 GLN A C 1
ATOM 601 O O . GLN A 1 80 ? 0.302 -0.522 -30.045 1.00 78.31 80 GLN A O 1
ATOM 606 N N . LYS A 1 81 ? 1.756 1.176 -30.327 1.00 64.31 81 LYS A N 1
ATOM 607 C CA . LYS A 1 81 ? 0.770 2.255 -30.379 1.00 64.31 81 LYS A CA 1
ATOM 608 C C . LYS A 1 81 ? 0.143 2.404 -31.760 1.00 64.31 81 LYS A C 1
ATOM 610 O O . LYS A 1 81 ? 0.879 2.184 -32.746 1.00 64.31 81 LYS A O 1
#